Protein AF-A0A4V6S1T0-F1 (afdb_monomer_lite)

InterPro domains:
  IPR007282 NOT2/NOT3/NOT5, C-terminal [PF04153] (1-66)
  IPR038635 CCR4-NOT complex subunit 2/3/5, C-terminal domain superfamily [G3DSA:2.30.30.1020] (1-84)
  IPR040168 Not2/Not3/Not5 [PTHR23326] (1-68)

Foldseek 3Di:
DVVVVVVVCVVVQWWAFQPVRWIKHADDPDDDWDDDVQWIWHKIWIQDPVVRDIDIDTDTDHPVRIDDPPDPPPPDPDPPPPDDDDDDDDDDDDDDDDDDDDDDDDDDDDDDDDDDDDDDDD

Sequence (122 aa):
MQELAAQELWNRNWRYHKEMRLWITKESGTSPSQKVPSGERGSYSYWDPENWEKSRKEMTVIYSDLEEKSQPVFVQTQTLQLATPAAGVAAQAGQQPQPQPTPAPMVGSRVAAFQGMGLAAM

pLDDT: mean 70.63, std 20.49, range [38.5, 94.62]

Organism: NCBI:txid2447956

Structure (mmCIF, N/CA/C/O backbone):
data_AF-A0A4V6S1T0-F1
#
_entry.id   AF-A0A4V6S1T0-F1
#
loop_
_atom_site.group_PDB
_atom_site.id
_atom_site.type_symbol
_atom_site.label_atom_id
_atom_site.label_alt_id
_atom_site.label_comp_id
_atom_site.label_asym_id
_atom_site.label_entity_id
_atom_site.label_seq_id
_atom_site.pdbx_PDB_ins_code
_atom_site.Cartn_x
_atom_site.Cartn_y
_atom_site.Cartn_z
_atom_site.occupancy
_atom_site.B_iso_or_equiv
_atom_site.auth_seq_id
_atom_site.auth_comp_id
_atom_site.auth_asym_id
_atom_site.auth_atom_id
_atom_site.pdbx_PDB_model_num
ATOM 1 N N . MET A 1 1 ? -2.546 5.644 17.206 1.00 67.19 1 MET A N 1
ATOM 2 C CA . MET A 1 1 ? -1.228 5.030 16.862 1.00 67.19 1 MET A CA 1
ATOM 3 C C . MET A 1 1 ? -1.293 4.298 15.522 1.00 67.19 1 MET A C 1
ATOM 5 O O . MET A 1 1 ? -0.353 4.414 14.748 1.00 67.19 1 MET A O 1
ATOM 9 N N . GLN A 1 2 ? -2.396 3.611 15.203 1.00 78.44 2 GLN A N 1
ATOM 10 C CA . GLN A 1 2 ? -2.589 2.951 13.905 1.00 78.44 2 GLN A CA 1
ATOM 11 C C . GLN A 1 2 ? -2.624 3.927 12.713 1.00 78.44 2 GLN A C 1
ATOM 13 O O . GLN A 1 2 ? -2.100 3.585 11.655 1.00 78.44 2 GLN A O 1
ATOM 18 N N . GLU A 1 3 ? -3.149 5.151 12.871 1.00 80.12 3 GLU A N 1
ATOM 19 C CA . GLU A 1 3 ? -3.203 6.116 11.757 1.00 80.12 3 GLU A CA 1
ATOM 20 C C . GLU A 1 3 ? -1.810 6.553 11.288 1.00 80.12 3 GLU A C 1
ATOM 22 O O . GLU A 1 3 ? -1.590 6.740 10.094 1.00 80.12 3 GLU A O 1
ATOM 27 N N . LEU A 1 4 ? -0.848 6.660 12.213 1.00 83.25 4 LEU A N 1
ATOM 28 C CA . LEU A 1 4 ? 0.540 6.994 11.886 1.00 83.25 4 LEU A CA 1
ATOM 29 C C . LEU A 1 4 ? 1.194 5.878 11.062 1.00 83.25 4 LEU A C 1
ATOM 31 O O . LEU A 1 4 ? 1.845 6.154 10.059 1.00 83.25 4 LEU A O 1
ATOM 35 N N . ALA A 1 5 ? 0.970 4.616 11.438 1.00 84.38 5 ALA A N 1
ATOM 36 C CA . ALA A 1 5 ? 1.477 3.472 10.684 1.00 84.38 5 ALA A CA 1
ATOM 37 C C . ALA A 1 5 ? 0.846 3.383 9.282 1.00 84.38 5 ALA A C 1
ATOM 39 O O . ALA A 1 5 ? 1.555 3.185 8.295 1.00 84.38 5 ALA A O 1
ATOM 40 N N . ALA A 1 6 ? -0.471 3.590 9.176 1.00 84.50 6 ALA A N 1
ATOM 41 C CA . ALA A 1 6 ? -1.176 3.627 7.895 1.00 84.50 6 ALA A CA 1
ATOM 42 C C . ALA A 1 6 ? -0.670 4.768 6.993 1.00 84.50 6 ALA A C 1
ATOM 44 O O . ALA A 1 6 ? -0.474 4.583 5.791 1.00 84.50 6 ALA A O 1
ATOM 45 N N . GLN A 1 7 ? -0.390 5.935 7.577 1.00 86.50 7 GLN A N 1
ATOM 46 C CA . GLN A 1 7 ? 0.180 7.077 6.870 1.00 86.50 7 GLN A CA 1
ATOM 47 C C . GLN A 1 7 ? 1.591 6.782 6.341 1.00 86.50 7 GLN A C 1
ATOM 49 O O . GLN A 1 7 ? 1.896 7.133 5.198 1.00 86.50 7 GLN A O 1
ATOM 54 N N . GLU A 1 8 ? 2.436 6.114 7.123 1.00 88.19 8 GLU A N 1
ATOM 55 C CA . GLU A 1 8 ? 3.771 5.702 6.681 1.00 88.19 8 GLU A CA 1
ATOM 56 C C . GLU A 1 8 ? 3.717 4.673 5.545 1.00 88.19 8 GLU A C 1
ATOM 58 O O . GLU A 1 8 ? 4.454 4.789 4.563 1.00 88.19 8 GLU A O 1
ATOM 63 N N . LEU A 1 9 ? 2.804 3.701 5.622 1.00 88.38 9 LEU A N 1
ATOM 64 C CA . LEU A 1 9 ? 2.563 2.742 4.540 1.00 88.38 9 LEU A CA 1
ATOM 65 C C . LEU A 1 9 ? 2.116 3.455 3.260 1.00 88.38 9 LEU A C 1
ATOM 67 O O . LEU A 1 9 ? 2.669 3.211 2.183 1.00 88.38 9 LEU A O 1
ATOM 71 N N . TRP A 1 10 ? 1.192 4.409 3.381 1.00 85.00 10 TRP A N 1
ATOM 72 C CA . TRP A 1 10 ? 0.742 5.223 2.256 1.00 85.00 10 TRP A CA 1
ATOM 73 C C . TRP A 1 10 ? 1.893 5.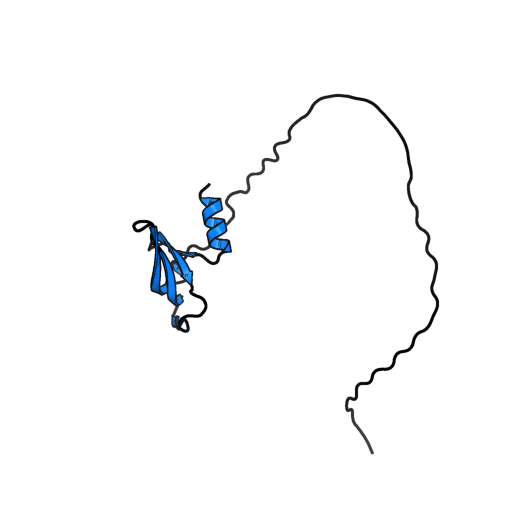979 1.579 1.00 85.00 10 TRP A C 1
ATOM 75 O O . TRP A 1 10 ? 2.010 5.950 0.348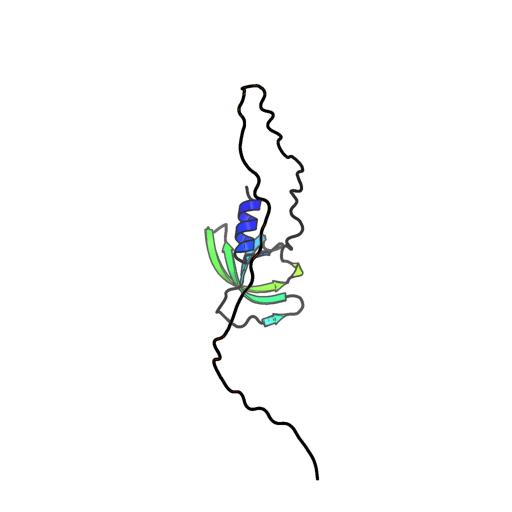 1.00 85.00 10 TRP A O 1
ATOM 85 N N . ASN A 1 11 ? 2.761 6.614 2.376 1.00 89.38 11 ASN A N 1
ATOM 86 C CA . ASN A 1 11 ? 3.938 7.353 1.903 1.00 89.38 11 ASN A CA 1
ATOM 87 C C . ASN A 1 11 ? 4.929 6.446 1.151 1.00 89.38 11 ASN A C 1
ATOM 89 O O . ASN A 1 11 ? 5.652 6.907 0.273 1.00 89.38 11 ASN A O 1
ATOM 93 N N . ARG A 1 12 ? 4.924 5.142 1.449 1.00 89.00 12 ARG A N 1
ATOM 94 C CA . ARG A 1 12 ? 5.753 4.111 0.803 1.00 89.00 12 ARG A CA 1
ATOM 95 C C . ARG A 1 12 ? 5.046 3.393 -0.350 1.00 89.00 12 ARG A C 1
ATOM 97 O O . ARG A 1 12 ? 5.465 2.304 -0.730 1.00 89.00 12 ARG A O 1
ATOM 104 N N . ASN A 1 13 ? 3.990 3.983 -0.912 1.00 89.44 13 ASN A N 1
ATOM 105 C CA . ASN A 1 13 ? 3.202 3.420 -2.017 1.00 89.44 13 ASN A CA 1
ATOM 106 C C . ASN A 1 13 ? 2.466 2.114 -1.684 1.00 89.44 13 ASN A C 1
ATOM 108 O O . ASN A 1 13 ? 2.150 1.333 -2.585 1.00 89.44 13 ASN A O 1
ATOM 112 N N . TRP A 1 14 ? 2.159 1.873 -0.411 1.00 92.56 14 TRP A N 1
ATOM 113 C CA . TRP A 1 14 ? 1.193 0.844 -0.050 1.00 92.56 14 TRP A CA 1
ATOM 114 C C . TRP A 1 14 ? -0.225 1.401 -0.146 1.00 92.56 14 TRP A C 1
ATOM 116 O O . TRP A 1 14 ? -0.483 2.584 0.102 1.00 92.56 14 TRP A O 1
ATOM 126 N N . ARG A 1 15 ? -1.153 0.542 -0.545 1.00 92.44 15 ARG A N 1
ATOM 127 C CA . ARG A 1 15 ? -2.585 0.816 -0.644 1.00 92.44 15 ARG A CA 1
ATOM 128 C C . ARG A 1 15 ? -3.328 -0.270 0.107 1.00 92.44 15 ARG A C 1
ATOM 130 O O . ARG A 1 15 ? -2.934 -1.432 0.048 1.00 92.44 15 ARG A O 1
ATOM 137 N N . TYR A 1 16 ? -4.376 0.111 0.818 1.00 91.88 16 TYR A N 1
ATOM 138 C CA . TYR A 1 16 ? -5.211 -0.848 1.519 1.00 91.88 16 TYR A CA 1
ATOM 139 C C . TYR A 1 16 ? -6.322 -1.340 0.591 1.00 91.88 16 TYR A C 1
ATOM 141 O O . TYR A 1 16 ? -6.990 -0.533 -0.057 1.00 91.88 16 TYR A O 1
ATOM 149 N N . HIS A 1 17 ? -6.492 -2.656 0.499 1.00 93.19 17 HIS A N 1
ATOM 150 C CA . HIS A 1 17 ? -7.558 -3.287 -0.272 1.00 93.19 17 HIS A CA 1
ATOM 151 C C . HIS A 1 17 ? -8.740 -3.579 0.657 1.00 93.19 17 HIS A C 1
ATOM 153 O O . HIS A 1 17 ? -8.612 -4.384 1.576 1.00 93.19 17 HIS A O 1
ATOM 159 N N . LYS A 1 18 ? -9.902 -2.962 0.413 1.00 91.44 18 LYS A N 1
ATOM 160 C CA . LYS A 1 18 ? -11.052 -2.989 1.337 1.00 91.44 18 LYS A CA 1
ATOM 161 C C . LYS A 1 18 ? -11.652 -4.384 1.512 1.00 91.44 18 LYS A C 1
ATOM 163 O O . LYS A 1 18 ? -11.972 -4.775 2.629 1.00 91.44 18 LYS A O 1
ATOM 168 N N . GLU A 1 19 ? -11.777 -5.133 0.417 1.00 90.50 19 GLU A N 1
ATOM 169 C CA . GLU A 1 19 ? -12.349 -6.487 0.442 1.00 90.50 19 GLU A CA 1
ATOM 170 C C . GLU A 1 19 ? -11.389 -7.519 1.051 1.00 90.50 19 GLU A C 1
ATOM 172 O O . GLU A 1 19 ? -11.740 -8.197 2.013 1.00 90.50 19 GLU A O 1
ATOM 177 N N . MET A 1 20 ? -10.148 -7.583 0.554 1.00 88.94 20 MET A N 1
ATOM 178 C CA . MET A 1 20 ? -9.127 -8.499 1.078 1.00 88.94 20 MET A CA 1
ATOM 179 C C . MET A 1 20 ? -8.656 -8.126 2.487 1.00 88.94 20 MET A C 1
ATOM 181 O O . MET A 1 20 ? -8.128 -8.977 3.192 1.00 88.94 20 MET A O 1
ATOM 185 N N . ARG A 1 21 ? -8.838 -6.863 2.893 1.00 90.75 21 ARG A N 1
ATOM 186 C CA . ARG A 1 21 ? -8.384 -6.284 4.166 1.00 90.75 21 ARG A CA 1
ATOM 187 C C . ARG A 1 21 ? -6.871 -6.324 4.379 1.00 90.75 21 ARG A C 1
ATOM 189 O O . ARG A 1 21 ? -6.399 -6.371 5.515 1.00 90.75 21 ARG A O 1
ATOM 196 N N . LEU A 1 22 ? -6.108 -6.253 3.292 1.00 92.88 22 LEU A N 1
ATOM 197 C CA . LEU A 1 22 ? -4.648 -6.335 3.302 1.00 92.88 22 LEU A CA 1
ATOM 198 C C . LEU A 1 22 ? -4.023 -5.107 2.645 1.00 92.88 22 LEU A C 1
ATOM 200 O O . LEU A 1 22 ? -4.607 -4.467 1.768 1.00 92.88 22 LEU A O 1
ATOM 204 N N . TRP A 1 23 ? -2.796 -4.804 3.058 1.00 93.12 23 TRP A N 1
ATOM 205 C CA . TRP A 1 23 ? -1.965 -3.810 2.393 1.00 93.12 23 TRP A CA 1
ATOM 206 C C . TRP A 1 23 ? -1.274 -4.442 1.190 1.00 93.12 23 TRP A C 1
ATOM 208 O O . TRP A 1 23 ? -0.634 -5.486 1.316 1.00 93.12 23 TRP A O 1
ATOM 218 N N . ILE A 1 24 ? -1.374 -3.779 0.040 1.00 94.00 24 ILE A N 1
ATOM 219 C CA . ILE A 1 24 ? -0.744 -4.187 -1.214 1.00 94.00 24 ILE A CA 1
ATOM 220 C C . ILE A 1 24 ? 0.122 -3.061 -1.777 1.00 94.00 24 ILE A C 1
ATOM 222 O O . ILE A 1 24 ? -0.158 -1.876 -1.594 1.00 94.00 24 ILE A O 1
ATOM 226 N N . THR A 1 25 ? 1.177 -3.419 -2.493 1.00 94.06 25 THR A N 1
ATOM 227 C CA . THR A 1 25 ? 2.002 -2.475 -3.244 1.00 94.06 25 THR A CA 1
ATOM 228 C C . THR A 1 25 ? 2.400 -3.083 -4.579 1.00 94.06 25 THR A C 1
ATOM 230 O O . THR A 1 25 ? 2.643 -4.289 -4.689 1.00 94.06 25 THR A O 1
ATOM 233 N N . LYS A 1 26 ? 2.415 -2.252 -5.618 1.00 91.12 26 LYS A N 1
ATOM 234 C CA . LYS A 1 26 ? 2.785 -2.678 -6.965 1.00 91.12 26 LYS A CA 1
ATOM 235 C C . LYS A 1 26 ? 4.288 -2.930 -7.010 1.00 91.12 26 LYS A C 1
ATOM 237 O O . LYS A 1 26 ? 5.059 -2.071 -6.586 1.00 91.12 26 LYS A O 1
ATOM 242 N N . GLU A 1 27 ? 4.714 -4.079 -7.530 1.00 87.56 27 GLU A N 1
ATOM 243 C CA . GLU A 1 27 ? 6.143 -4.284 -7.761 1.00 87.56 27 GLU A CA 1
ATOM 244 C C . GLU A 1 27 ? 6.634 -3.418 -8.924 1.00 87.56 27 GLU A C 1
ATOM 246 O O . GLU A 1 27 ? 6.126 -3.479 -10.044 1.00 87.56 27 GLU A O 1
ATOM 251 N N . SER A 1 28 ? 7.664 -2.622 -8.652 1.00 74.50 28 SER A N 1
ATOM 252 C CA . SER A 1 28 ? 8.410 -1.902 -9.677 1.00 74.50 28 SER A CA 1
ATOM 253 C C . SER A 1 28 ? 9.470 -2.832 -10.262 1.00 74.50 28 SER A C 1
ATOM 255 O O . SER A 1 28 ? 10.348 -3.293 -9.540 1.00 74.50 28 SER A O 1
ATOM 257 N N . GLY A 1 29 ? 9.410 -3.089 -11.570 1.00 69.19 29 GLY A N 1
ATOM 258 C CA . GLY A 1 29 ? 10.441 -3.849 -12.293 1.00 69.19 29 GLY A CA 1
ATOM 259 C C . GLY A 1 29 ? 10.065 -5.282 -12.664 1.00 69.19 29 GLY A C 1
ATOM 260 O O . GLY A 1 29 ? 10.861 -5.963 -13.304 1.00 69.19 29 GLY A O 1
ATOM 261 N N . THR A 1 30 ? 8.858 -5.740 -12.330 1.00 66.00 30 THR A N 1
ATOM 262 C CA . THR A 1 30 ? 8.378 -7.065 -12.730 1.00 66.00 30 THR A CA 1
ATOM 263 C C . THR A 1 30 ? 7.086 -6.948 -13.521 1.00 66.00 30 THR A C 1
ATOM 265 O O . THR A 1 30 ? 6.210 -6.190 -13.131 1.00 66.00 30 THR A O 1
ATOM 268 N N . SER A 1 31 ? 7.035 -7.669 -14.650 1.00 62.94 31 SER A N 1
ATOM 269 C CA . SER A 1 31 ? 5.945 -7.829 -15.630 1.00 62.94 31 SER A CA 1
ATOM 270 C C . SER A 1 31 ? 5.104 -6.576 -15.949 1.00 62.94 31 SER A C 1
ATOM 272 O O . SER A 1 31 ? 4.466 -6.013 -15.064 1.00 62.94 31 SER A O 1
ATOM 274 N N . PRO A 1 32 ? 4.993 -6.151 -17.223 1.00 75.00 32 PRO A N 1
ATOM 275 C CA . PRO A 1 32 ? 4.190 -4.981 -17.569 1.00 75.00 32 PRO A CA 1
ATOM 276 C C . PRO A 1 32 ? 2.753 -5.150 -17.062 1.00 75.00 32 PRO A C 1
ATOM 278 O O . PRO A 1 32 ? 2.053 -6.087 -17.441 1.00 75.00 32 PRO A O 1
ATOM 281 N N . SER A 1 33 ? 2.323 -4.250 -16.174 1.00 80.69 33 SER A N 1
ATOM 282 C CA . SER A 1 33 ? 0.957 -4.261 -15.655 1.00 80.69 33 SER A CA 1
ATOM 283 C C . SER A 1 33 ? -0.018 -4.023 -16.802 1.00 80.69 33 SER A C 1
ATOM 285 O O . SER A 1 33 ? 0.089 -3.011 -17.503 1.00 80.69 33 SER A O 1
ATOM 287 N N . GLN A 1 34 ? -0.980 -4.919 -16.974 1.00 84.81 34 GLN A N 1
ATOM 288 C CA . GLN A 1 34 ? -2.027 -4.784 -17.971 1.00 84.81 34 GLN A CA 1
ATOM 289 C C . GLN A 1 34 ? -3.138 -3.898 -17.412 1.00 84.81 34 GLN A C 1
ATOM 291 O O . GLN A 1 34 ? -3.720 -4.196 -16.372 1.00 84.81 34 GLN A O 1
ATOM 296 N N . LYS A 1 35 ? -3.459 -2.804 -18.102 1.00 87.88 35 LYS A N 1
ATOM 297 C CA . LYS A 1 35 ? -4.634 -2.001 -17.750 1.00 87.88 35 LYS A CA 1
ATOM 298 C C . LYS A 1 35 ? -5.891 -2.811 -18.053 1.00 87.88 35 LYS A C 1
ATOM 300 O O . LYS A 1 35 ? -6.045 -3.308 -19.167 1.00 87.88 35 LYS A O 1
ATOM 305 N N . VAL A 1 36 ? -6.767 -2.935 -17.066 1.00 88.38 36 VAL A N 1
ATOM 306 C CA . VAL A 1 36 ? -8.085 -3.560 -17.216 1.00 88.38 36 VAL A CA 1
ATOM 307 C C . VAL A 1 36 ? -9.161 -2.491 -17.024 1.00 88.38 36 VAL A C 1
ATOM 309 O O . VAL A 1 36 ? -8.871 -1.427 -16.470 1.00 88.38 36 VAL A O 1
ATOM 312 N N . PRO A 1 37 ? -10.404 -2.716 -17.477 1.00 86.06 37 PRO A N 1
ATOM 313 C CA . PRO A 1 37 ? -11.495 -1.802 -17.164 1.00 86.06 37 PRO A CA 1
ATOM 314 C C . PRO A 1 37 ? -11.590 -1.598 -15.644 1.00 86.06 37 PRO A C 1
ATOM 316 O O . PRO A 1 37 ? -11.628 -2.569 -14.893 1.00 86.06 37 PRO A O 1
ATOM 319 N N . SER A 1 38 ? -11.575 -0.338 -15.200 1.00 87.19 38 SER A N 1
ATOM 320 C CA . SER A 1 38 ? -11.658 0.062 -13.782 1.00 87.19 38 SER A CA 1
ATOM 321 C C . SER A 1 38 ? -10.470 -0.317 -12.883 1.00 87.19 38 SER A C 1
ATOM 323 O O . SER A 1 38 ? -10.559 -0.163 -11.664 1.00 87.19 38 SER A O 1
ATOM 325 N N . GLY A 1 39 ? -9.343 -0.762 -13.441 1.00 90.44 39 GLY A N 1
ATOM 326 C CA . GLY A 1 39 ? -8.219 -1.209 -12.625 1.00 90.44 39 GLY A CA 1
ATOM 327 C C . GLY A 1 39 ? -6.949 -1.525 -13.400 1.00 90.44 39 GLY A C 1
ATOM 328 O O . GLY A 1 39 ? -6.724 -1.092 -14.533 1.00 90.44 39 GLY A O 1
ATOM 329 N N . GLU A 1 40 ? -6.112 -2.345 -12.784 1.00 92.12 40 GLU A N 1
ATOM 330 C CA . GLU A 1 40 ? -4.929 -2.901 -13.421 1.00 92.12 40 GLU A CA 1
ATOM 331 C C . GLU A 1 40 ? -4.644 -4.318 -12.911 1.00 92.12 40 GLU A C 1
ATOM 333 O O . GLU A 1 40 ? -4.904 -4.663 -11.761 1.00 92.12 40 GLU A O 1
ATOM 338 N N . ARG A 1 41 ? -4.098 -5.157 -13.786 1.00 91.31 41 ARG A N 1
ATOM 339 C CA . ARG A 1 41 ? -3.604 -6.491 -13.461 1.00 91.31 41 ARG A CA 1
ATOM 340 C C . ARG A 1 41 ? -2.087 -6.472 -13.482 1.00 91.31 41 ARG A C 1
ATOM 342 O O . ARG A 1 41 ? -1.482 -6.003 -14.445 1.00 91.31 41 ARG A O 1
ATOM 349 N N . GLY A 1 42 ? -1.461 -6.995 -12.438 1.00 91.25 42 GLY A N 1
ATOM 350 C CA . GLY A 1 42 ? -0.007 -7.006 -12.341 1.00 91.25 42 GLY A CA 1
ATOM 351 C C . GLY A 1 42 ? 0.514 -7.847 -11.187 1.00 91.25 42 GLY A C 1
ATOM 352 O O . GLY A 1 42 ? -0.235 -8.534 -10.494 1.00 91.25 42 GLY A O 1
ATOM 353 N N . SER A 1 43 ? 1.829 -7.787 -10.994 1.00 93.12 43 SER A N 1
ATOM 354 C CA . SER A 1 43 ? 2.495 -8.368 -9.831 1.00 93.12 43 SER A CA 1
ATOM 355 C C . SER A 1 43 ? 2.415 -7.413 -8.644 1.00 93.12 43 SER A C 1
ATOM 357 O O . SER A 1 43 ? 2.943 -6.300 -8.691 1.00 93.12 43 SER A O 1
ATOM 359 N N . TYR A 1 44 ? 1.784 -7.870 -7.567 1.00 92.94 44 TYR A N 1
ATOM 360 C CA . TYR A 1 44 ? 1.672 -7.125 -6.322 1.00 92.94 44 TYR A CA 1
ATOM 361 C C . TYR A 1 44 ? 2.350 -7.881 -5.192 1.00 92.94 44 TYR A C 1
ATOM 363 O O . TYR A 1 44 ? 2.265 -9.106 -5.089 1.00 92.94 44 TYR A O 1
ATOM 371 N N . SER A 1 45 ? 3.017 -7.124 -4.330 1.00 94.62 45 SER A N 1
ATOM 372 C CA . SER A 1 45 ? 3.403 -7.598 -3.010 1.00 94.62 45 SER A CA 1
ATOM 373 C C . SER A 1 45 ? 2.296 -7.268 -2.023 1.00 94.62 45 SER A C 1
ATOM 375 O O . SER A 1 45 ? 1.813 -6.136 -2.017 1.00 94.62 45 SER A O 1
ATOM 377 N N . TYR A 1 46 ? 1.934 -8.217 -1.171 1.00 94.38 46 TYR A N 1
ATOM 378 C CA . TYR A 1 46 ? 1.019 -7.991 -0.061 1.00 94.38 46 TYR A CA 1
ATOM 379 C C . TYR A 1 46 ? 1.673 -8.403 1.256 1.00 94.38 46 TYR A C 1
ATOM 381 O O . TYR A 1 46 ? 2.641 -9.166 1.274 1.00 94.38 46 TYR A O 1
ATOM 389 N N . TRP A 1 47 ? 1.180 -7.831 2.348 1.00 93.94 47 TRP A N 1
ATOM 390 C CA . TRP A 1 47 ? 1.585 -8.225 3.692 1.00 93.94 47 TRP A CA 1
ATOM 391 C C . TRP A 1 47 ? 0.590 -9.235 4.243 1.00 93.94 47 TRP A C 1
ATOM 393 O O . TRP A 1 47 ? -0.597 -8.919 4.311 1.00 93.94 47 TRP A O 1
ATOM 403 N N . ASP A 1 48 ? 1.069 -10.413 4.628 1.00 92.81 48 ASP A N 1
ATOM 404 C CA . ASP A 1 48 ? 0.266 -11.450 5.264 1.00 92.81 48 ASP A CA 1
ATOM 405 C C . ASP A 1 48 ? 0.413 -11.359 6.796 1.00 92.81 48 ASP A C 1
ATOM 407 O O . ASP A 1 48 ? 1.495 -11.633 7.323 1.00 92.81 48 ASP A O 1
ATOM 411 N N . PRO A 1 49 ? -0.626 -10.935 7.540 1.00 88.56 49 PRO A N 1
ATOM 412 C CA . PRO A 1 49 ? -0.565 -10.848 8.994 1.00 88.56 49 PRO A CA 1
ATOM 413 C C . PRO A 1 49 ? -0.672 -12.212 9.690 1.00 88.56 49 PRO A C 1
ATOM 415 O O . PRO A 1 49 ? -0.269 -12.301 10.848 1.00 88.56 49 PRO A O 1
ATOM 418 N N . GLU A 1 50 ? -1.204 -13.246 9.029 1.00 91.00 50 GLU A N 1
ATOM 419 C CA . GLU A 1 50 ? -1.338 -14.592 9.601 1.00 91.00 50 GLU A CA 1
ATOM 420 C C . GLU A 1 50 ? 0.017 -15.300 9.613 1.00 91.00 50 GLU A C 1
ATOM 422 O O . GLU A 1 50 ? 0.409 -15.905 10.611 1.00 91.00 50 GLU A O 1
ATOM 427 N N . ASN A 1 51 ? 0.765 -15.156 8.518 1.00 92.75 51 ASN A N 1
ATOM 428 C CA . ASN A 1 51 ? 2.093 -15.742 8.355 1.00 92.75 51 ASN A CA 1
ATOM 429 C C . ASN A 1 51 ? 3.245 -14.774 8.691 1.00 92.75 51 ASN A C 1
ATOM 431 O O . ASN A 1 51 ? 4.401 -15.191 8.748 1.00 92.75 51 ASN A O 1
ATOM 435 N N . TRP A 1 52 ? 2.935 -13.500 8.957 1.00 91.00 52 TRP A N 1
ATOM 436 C CA . TRP A 1 52 ? 3.889 -12.417 9.238 1.00 91.00 52 TRP A CA 1
ATOM 437 C C . TRP A 1 52 ? 4.987 -12.275 8.173 1.00 91.00 52 TRP A C 1
ATOM 439 O O . TRP A 1 52 ? 6.164 -12.050 8.469 1.00 91.00 52 TRP A O 1
ATOM 449 N N . GLU A 1 53 ? 4.593 -12.414 6.910 1.00 94.38 53 GLU A N 1
ATOM 450 C CA . GLU A 1 53 ? 5.501 -12.412 5.770 1.00 94.38 53 GLU A CA 1
ATOM 451 C C . GLU A 1 53 ? 5.047 -11.455 4.664 1.00 94.38 53 GLU A C 1
ATOM 453 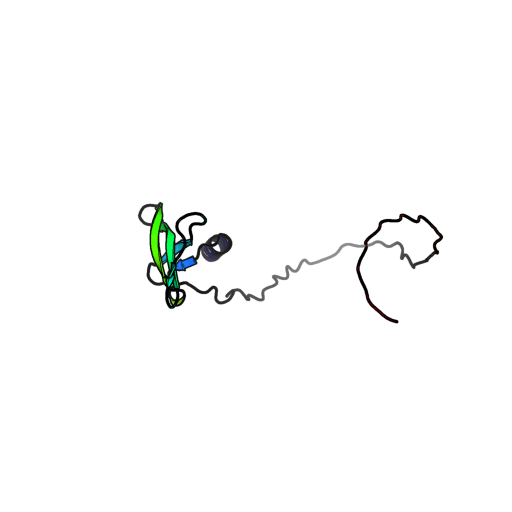O O . GLU A 1 53 ? 3.884 -11.061 4.553 1.00 94.38 53 GLU A O 1
ATOM 458 N N . LYS A 1 54 ? 6.002 -11.077 3.811 1.00 93.19 54 LYS A N 1
ATOM 459 C CA . LYS A 1 54 ? 5.721 -10.354 2.574 1.00 93.19 54 LYS A CA 1
ATOM 460 C C . LYS A 1 54 ? 5.703 -11.356 1.429 1.00 93.19 54 LYS A C 1
ATOM 462 O O . LYS A 1 54 ? 6.762 -11.820 1.009 1.00 93.19 54 LYS A O 1
ATOM 467 N N . SER A 1 55 ? 4.528 -11.604 0.872 1.00 94.06 55 SER A N 1
ATOM 468 C CA . SER A 1 55 ? 4.363 -12.512 -0.262 1.00 94.06 55 SER A CA 1
ATOM 469 C C . SER A 1 55 ? 4.054 -11.735 -1.543 1.00 94.06 55 SER A C 1
ATOM 471 O O . SER A 1 55 ? 3.566 -10.600 -1.523 1.00 94.06 55 SER A O 1
ATOM 473 N N . ARG A 1 56 ? 4.357 -12.344 -2.692 1.00 92.69 56 ARG A N 1
ATOM 474 C CA . ARG A 1 56 ? 4.086 -11.781 -4.019 1.00 92.69 56 ARG A CA 1
ATOM 475 C C . ARG A 1 56 ? 3.070 -12.640 -4.752 1.00 92.69 56 ARG A C 1
ATOM 477 O O . ARG A 1 56 ? 3.198 -13.860 -4.788 1.00 92.69 56 ARG A O 1
ATOM 484 N N . LYS A 1 57 ? 2.098 -11.997 -5.395 1.00 91.38 57 LYS A N 1
ATOM 485 C CA . LYS A 1 57 ? 1.081 -12.676 -6.197 1.00 91.38 57 LYS A CA 1
ATOM 486 C C . LYS A 1 57 ? 0.655 -11.822 -7.382 1.00 91.38 57 LYS A C 1
ATOM 488 O O . LYS A 1 57 ? 0.650 -10.593 -7.316 1.00 91.38 57 LYS A O 1
ATOM 493 N N . GLU A 1 58 ? 0.301 -12.483 -8.477 1.00 91.81 58 GLU A N 1
ATOM 494 C CA . GLU A 1 58 ? -0.376 -11.816 -9.581 1.00 91.81 58 GLU A CA 1
ATOM 495 C C . GLU A 1 58 ? -1.847 -11.611 -9.215 1.00 91.81 58 GLU A C 1
ATOM 497 O O . GLU A 1 58 ? -2.556 -12.565 -8.887 1.00 91.81 58 GLU A O 1
ATOM 502 N N . MET A 1 59 ? -2.300 -10.362 -9.239 1.00 90.88 59 MET A N 1
ATOM 503 C CA . MET A 1 59 ? -3.676 -10.012 -8.908 1.00 90.88 59 MET A CA 1
ATOM 504 C C . MET A 1 59 ? -4.184 -8.892 -9.808 1.00 90.88 59 MET A C 1
ATOM 506 O O . MET A 1 59 ? -3.413 -8.114 -10.377 1.00 90.88 59 MET A O 1
ATOM 510 N N . THR A 1 60 ? -5.505 -8.846 -9.940 1.00 92.19 60 THR A N 1
ATOM 511 C CA . THR A 1 60 ? -6.207 -7.741 -10.585 1.00 92.19 60 THR A CA 1
ATOM 512 C C . THR A 1 60 ? -6.712 -6.822 -9.491 1.00 92.19 60 THR A C 1
ATOM 514 O O . THR A 1 60 ? -7.500 -7.246 -8.655 1.00 92.19 60 THR A O 1
ATOM 517 N N . VAL A 1 61 ? -6.226 -5.588 -9.485 1.00 91.31 61 VAL A N 1
ATOM 518 C CA . VAL A 1 61 ? -6.602 -4.562 -8.521 1.00 91.31 61 VAL A CA 1
ATOM 519 C C . VAL A 1 61 ? -7.575 -3.616 -9.199 1.00 91.31 61 VAL A C 1
ATOM 521 O O . VAL A 1 61 ? -7.222 -2.930 -10.160 1.00 91.31 61 VAL A O 1
ATOM 524 N N . ILE A 1 62 ? -8.801 -3.579 -8.692 1.00 93.44 62 ILE A N 1
ATOM 525 C CA . ILE A 1 62 ? -9.816 -2.619 -9.113 1.00 93.44 62 ILE A CA 1
ATOM 526 C C . ILE A 1 62 ? -9.661 -1.364 -8.258 1.00 93.44 62 ILE A C 1
ATOM 528 O O . ILE A 1 62 ? -9.592 -1.433 -7.032 1.00 93.44 62 ILE A O 1
ATOM 532 N N . TYR A 1 63 ? -9.604 -0.195 -8.895 1.00 90.50 63 TYR A N 1
ATOM 533 C CA . TYR A 1 63 ? -9.363 1.061 -8.179 1.00 90.50 63 TYR A CA 1
ATOM 534 C C . TYR A 1 63 ? -10.487 1.397 -7.192 1.00 90.50 63 TYR A C 1
ATOM 536 O O . TYR A 1 63 ? -10.224 1.979 -6.145 1.00 90.50 63 TYR A O 1
ATOM 544 N N . SER A 1 64 ? -11.718 0.965 -7.480 1.00 91.19 64 SER A N 1
ATOM 545 C CA . SER A 1 64 ? -12.872 1.112 -6.588 1.00 91.19 64 SER A CA 1
ATOM 546 C C . SER A 1 64 ? -12.762 0.303 -5.292 1.00 91.19 64 SER A C 1
ATOM 548 O O . SER A 1 64 ? -13.391 0.690 -4.308 1.00 91.19 64 SER A O 1
ATOM 550 N N . ASP A 1 65 ? -11.956 -0.762 -5.254 1.00 91.12 65 ASP A N 1
ATOM 551 C CA . ASP A 1 65 ? -11.773 -1.620 -4.072 1.00 91.12 65 ASP A CA 1
ATOM 552 C C . ASP A 1 65 ? -10.596 -1.190 -3.197 1.00 91.12 65 ASP A C 1
ATOM 554 O O . ASP A 1 65 ? -10.431 -1.675 -2.074 1.00 91.12 65 ASP A O 1
ATOM 558 N N . LEU A 1 66 ? -9.812 -0.221 -3.666 1.00 89.75 66 LEU A N 1
ATOM 559 C CA . LEU A 1 66 ? -8.793 0.425 -2.860 1.00 89.75 66 LEU A CA 1
ATOM 560 C C . LEU A 1 66 ? -9.419 1.454 -1.918 1.00 89.75 66 LEU A C 1
ATOM 562 O O . LEU A 1 66 ? -10.450 2.075 -2.202 1.00 89.75 66 LEU A O 1
ATOM 566 N N . GLU A 1 67 ? -8.793 1.621 -0.761 1.00 86.06 67 GLU A N 1
ATOM 567 C CA . GLU A 1 67 ? -9.114 2.719 0.136 1.00 86.06 67 GLU A CA 1
ATOM 568 C C . GLU A 1 67 ? -8.585 4.027 -0.468 1.00 86.06 67 GLU A C 1
ATOM 570 O O . GLU A 1 67 ? -7.388 4.175 -0.743 1.00 86.06 67 GLU A O 1
ATOM 575 N N . GLU A 1 68 ? -9.494 4.967 -0.724 1.00 77.88 68 GLU A N 1
ATOM 576 C CA . GLU A 1 68 ? -9.135 6.325 -1.107 1.00 77.88 68 GLU A CA 1
ATOM 577 C C . GLU A 1 68 ? -8.781 7.084 0.170 1.00 77.88 68 GLU A C 1
ATOM 579 O O . GLU A 1 68 ? -9.493 6.988 1.169 1.00 77.88 68 GLU A O 1
ATOM 584 N N . LYS A 1 69 ? -7.672 7.828 0.166 1.00 62.94 69 LYS A N 1
ATOM 585 C CA . LYS A 1 69 ? -7.274 8.638 1.319 1.00 62.94 69 LYS A CA 1
ATOM 586 C 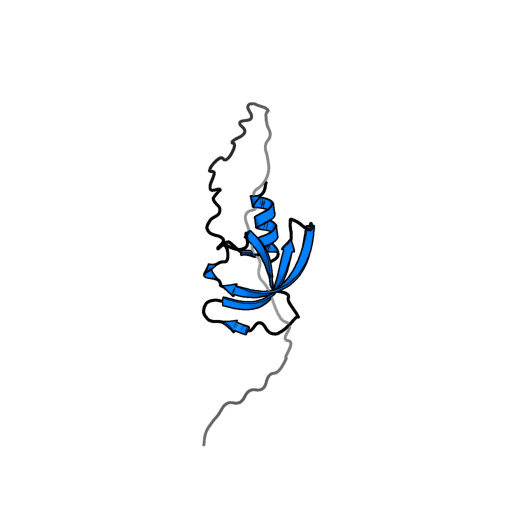C . LYS A 1 69 ? -8.191 9.861 1.423 1.00 62.94 69 LYS A C 1
ATOM 588 O O . LYS A 1 69 ? -7.802 10.976 1.084 1.00 62.94 69 LYS A O 1
ATOM 593 N N . SER A 1 70 ? -9.420 9.643 1.869 1.00 52.09 70 SER A N 1
ATOM 594 C CA . SER A 1 70 ? -10.392 10.682 2.176 1.00 52.09 70 SER A CA 1
ATOM 595 C C . SER A 1 70 ? -10.105 11.256 3.565 1.00 52.09 70 SER A C 1
ATOM 597 O O . SER A 1 70 ? -10.266 10.570 4.568 1.00 52.09 70 SER A O 1
ATOM 599 N N . GLN A 1 71 ? -9.705 12.531 3.573 1.00 47.97 71 GLN A N 1
ATOM 600 C CA . GLN A 1 71 ? -9.638 13.470 4.701 1.00 47.97 71 GLN A CA 1
ATOM 601 C C . GLN A 1 71 ? -8.693 13.129 5.881 1.00 47.97 71 GLN A C 1
ATOM 603 O O . GLN A 1 71 ? -8.840 12.098 6.534 1.00 47.97 71 GLN A O 1
ATOM 608 N N . PRO A 1 72 ? -7.797 14.047 6.300 1.00 49.78 72 PRO A N 1
ATOM 609 C CA . PRO A 1 72 ? -7.336 14.034 7.682 1.00 49.78 72 PRO A CA 1
ATOM 610 C C . PRO A 1 72 ? -8.542 14.314 8.593 1.00 49.78 72 PRO A C 1
ATOM 612 O O . PRO A 1 72 ? -9.045 15.433 8.646 1.00 49.78 72 PRO A O 1
ATOM 615 N N . VAL A 1 73 ? -9.004 13.302 9.328 1.00 53.56 73 VAL A N 1
ATOM 616 C CA . VAL A 1 73 ? -10.070 13.433 10.346 1.00 53.56 73 VAL A CA 1
ATOM 617 C C . VAL A 1 73 ? -9.610 14.279 11.551 1.00 53.56 73 VAL A C 1
ATOM 619 O O . VAL A 1 73 ? -10.411 14.642 12.407 1.00 53.56 73 VAL A O 1
ATOM 622 N N . PHE A 1 74 ? -8.336 14.681 11.609 1.00 55.50 74 PHE A N 1
ATOM 623 C CA . PHE A 1 74 ? -7.807 15.536 12.669 1.00 55.50 74 PHE A CA 1
ATOM 624 C C . PHE A 1 74 ? -7.714 17.011 12.253 1.00 55.50 74 PHE A C 1
ATOM 626 O O . PHE A 1 74 ? -6.638 17.585 12.113 1.00 55.50 74 PHE A O 1
ATOM 633 N N . VAL A 1 75 ? -8.870 17.656 12.116 1.00 52.50 75 VAL A N 1
ATOM 634 C CA . VAL A 1 75 ? -9.009 19.078 12.465 1.00 52.50 75 VAL A CA 1
ATOM 635 C C . VAL A 1 75 ? -9.401 19.138 13.942 1.00 52.50 75 VAL A C 1
ATOM 637 O O . VAL A 1 75 ? -10.561 19.346 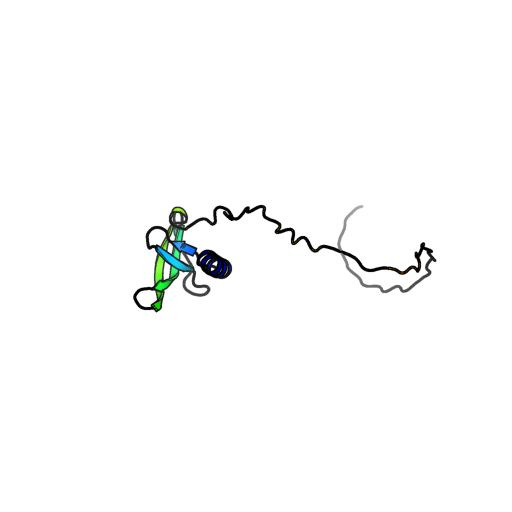14.274 1.00 52.50 75 VAL A O 1
ATOM 640 N N . GLN A 1 76 ? -8.453 18.902 14.857 1.00 53.53 76 GLN A N 1
ATOM 641 C CA . GLN A 1 76 ? -8.645 19.308 16.254 1.00 53.53 76 GLN A CA 1
ATOM 642 C C . GLN A 1 76 ? -7.884 20.601 16.519 1.00 53.53 76 GLN A C 1
ATOM 644 O O . GLN A 1 76 ? -6.676 20.651 16.733 1.00 53.53 76 GLN A O 1
ATOM 649 N N . THR A 1 77 ? -8.675 21.660 16.498 1.00 52.94 77 THR A N 1
ATOM 650 C CA . THR A 1 77 ? -8.454 23.017 16.981 1.00 52.94 77 THR A CA 1
ATOM 651 C C . THR A 1 77 ? -8.175 23.082 18.490 1.00 52.94 77 THR A C 1
ATOM 653 O O . THR A 1 77 ? -8.943 23.685 19.234 1.00 52.94 77 THR A O 1
ATOM 656 N N . GLN A 1 78 ? -7.080 22.507 18.981 1.00 53.09 78 GLN A N 1
ATOM 657 C CA . GLN A 1 78 ? -6.608 22.811 20.337 1.00 53.09 78 GLN A CA 1
ATOM 658 C C . GLN A 1 78 ? -5.130 23.178 20.312 1.00 53.09 78 GLN A C 1
ATOM 660 O O . GLN A 1 78 ? -4.246 22.369 20.578 1.00 53.09 78 GLN A O 1
ATOM 665 N N . THR A 1 79 ? -4.859 24.449 20.020 1.00 56.12 79 THR A N 1
ATOM 666 C CA . THR A 1 79 ? -3.669 25.102 20.560 1.00 56.12 79 THR A CA 1
ATOM 667 C C . THR A 1 79 ? -3.783 25.049 22.083 1.00 56.12 79 THR A C 1
ATOM 669 O O . THR A 1 79 ? -4.494 25.861 22.674 1.00 56.12 79 THR A O 1
ATOM 672 N N . LEU A 1 80 ? -3.125 24.076 22.722 1.00 52.81 80 LEU A N 1
ATOM 673 C CA . LEU A 1 80 ? -2.874 24.109 24.161 1.00 52.81 80 LEU A CA 1
ATOM 674 C C . LEU A 1 80 ? -2.030 25.362 24.447 1.00 52.81 80 LEU A C 1
ATOM 676 O O . LEU A 1 80 ? -0.805 25.353 24.340 1.00 52.81 80 LEU A O 1
ATOM 680 N N . GLN A 1 81 ? -2.701 26.470 24.757 1.00 48.59 81 GLN A N 1
ATOM 681 C CA . GLN A 1 81 ? -2.083 27.641 25.363 1.00 48.59 81 GLN A CA 1
ATOM 682 C C . GLN A 1 81 ? -1.660 27.251 26.777 1.00 48.59 81 GLN A C 1
ATOM 684 O O . GLN A 1 81 ? -2.469 27.213 27.702 1.00 48.59 81 GLN A O 1
ATOM 689 N N . LEU A 1 82 ? -0.377 26.933 26.932 1.00 44.66 82 LEU A N 1
ATOM 690 C CA . LEU A 1 82 ? 0.253 26.794 28.234 1.00 44.66 82 LEU A CA 1
ATOM 691 C C . LEU A 1 82 ? 0.455 28.201 28.810 1.00 44.66 82 LEU A C 1
ATOM 693 O O . LEU A 1 82 ? 1.380 28.916 28.431 1.00 44.66 82 LEU A O 1
ATOM 697 N N . ALA A 1 83 ? -0.457 28.613 29.688 1.00 51.56 83 ALA A N 1
ATOM 698 C CA . ALA A 1 83 ? -0.324 29.829 30.474 1.00 51.56 83 ALA A CA 1
ATOM 699 C C . ALA A 1 83 ? 0.830 29.673 31.479 1.00 51.56 83 ALA A C 1
ATOM 701 O O . ALA A 1 83 ? 0.730 28.893 32.426 1.00 51.56 83 ALA A O 1
ATOM 702 N N . THR A 1 84 ? 1.913 30.429 31.299 1.00 52.97 84 THR A N 1
ATOM 703 C CA . THR A 1 84 ? 2.925 30.664 32.338 1.00 52.97 84 THR A CA 1
ATOM 704 C C . THR A 1 84 ? 2.696 32.031 32.987 1.00 52.97 84 THR A C 1
ATOM 706 O O . THR A 1 84 ? 2.624 33.037 32.277 1.00 52.97 84 THR A O 1
ATOM 709 N N . PRO A 1 85 ? 2.578 32.111 34.327 1.00 49.00 85 PRO A N 1
ATOM 710 C CA . PRO A 1 85 ? 2.490 33.380 35.028 1.00 49.00 85 PRO A CA 1
ATOM 711 C C . PRO A 1 85 ? 3.872 33.915 35.452 1.00 49.00 85 PRO A C 1
ATOM 713 O O . PRO A 1 85 ? 4.757 33.161 35.840 1.00 49.00 85 PRO A O 1
ATOM 716 N N . ALA A 1 86 ? 3.949 35.250 35.457 1.00 43.50 86 ALA A N 1
ATOM 717 C CA . ALA A 1 86 ? 4.716 36.137 36.342 1.00 43.50 86 ALA A CA 1
ATOM 718 C C . ALA A 1 86 ? 6.255 36.312 36.204 1.00 43.50 86 ALA A C 1
ATOM 720 O O . ALA A 1 86 ? 7.052 35.484 36.621 1.00 43.50 86 ALA A O 1
ATOM 721 N N . ALA A 1 87 ? 6.587 37.555 35.813 1.00 42.50 87 ALA A N 1
ATOM 722 C CA . ALA A 1 87 ? 7.466 38.518 36.503 1.00 42.50 87 ALA A CA 1
ATOM 723 C C . ALA A 1 87 ? 9.003 38.368 36.443 1.00 42.50 87 ALA A C 1
ATOM 725 O O . ALA A 1 87 ? 9.581 37.442 36.999 1.00 42.50 87 ALA A O 1
ATOM 726 N N . GLY A 1 88 ? 9.671 39.407 35.907 1.00 42.75 88 GLY A N 1
ATOM 727 C CA . GLY A 1 88 ? 11.101 39.653 36.149 1.00 42.75 88 GLY A CA 1
ATOM 728 C C . GLY A 1 88 ? 11.827 40.564 35.146 1.00 42.75 88 GLY A C 1
ATOM 729 O O . GLY A 1 88 ? 12.561 40.071 34.309 1.00 42.75 88 GLY A O 1
ATOM 730 N N . VAL A 1 89 ? 11.606 41.879 35.264 1.00 43.03 89 VAL A N 1
ATOM 731 C CA . VAL A 1 89 ? 12.523 43.028 35.036 1.00 43.03 89 VAL A CA 1
ATOM 732 C C . VAL A 1 89 ? 13.588 43.058 33.905 1.00 43.03 89 VAL A C 1
ATOM 734 O O . VAL A 1 89 ? 14.566 42.328 33.910 1.00 43.03 89 VAL A O 1
ATOM 737 N N . ALA A 1 90 ? 13.452 44.120 33.090 1.00 45.28 90 ALA A N 1
ATOM 738 C CA . ALA A 1 90 ? 14.479 45.063 32.599 1.00 45.28 90 ALA A CA 1
ATOM 739 C C . ALA A 1 90 ? 15.637 44.582 31.691 1.00 45.28 90 ALA A C 1
ATOM 741 O O . ALA A 1 90 ? 16.529 43.871 32.125 1.00 45.28 90 ALA A O 1
ATOM 742 N N . ALA A 1 91 ? 15.748 45.159 30.484 1.00 49.44 91 ALA A N 1
ATOM 743 C CA . ALA A 1 91 ? 16.659 46.284 30.194 1.00 49.44 91 ALA A CA 1
ATOM 744 C C . ALA A 1 91 ? 16.755 46.582 28.681 1.00 49.44 91 ALA A C 1
ATOM 746 O O . ALA A 1 91 ? 16.511 45.738 27.827 1.00 49.44 91 ALA A O 1
ATOM 747 N N . GLN A 1 92 ? 17.067 47.844 28.398 1.00 45.22 92 GLN A N 1
ATOM 748 C CA . GLN A 1 92 ? 17.073 48.543 27.116 1.00 45.22 92 GLN A CA 1
ATOM 749 C C . GLN A 1 92 ? 18.202 48.132 26.153 1.00 45.22 92 GLN A C 1
ATOM 751 O O . GLN 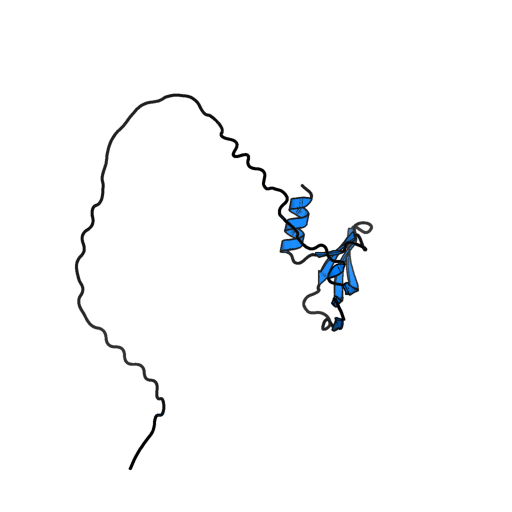A 1 92 ? 19.269 47.709 26.584 1.00 45.22 92 GLN A O 1
ATOM 756 N N . ALA A 1 93 ? 17.980 48.496 24.883 1.00 38.50 93 ALA A N 1
ATOM 757 C CA . ALA A 1 93 ? 18.892 49.236 23.995 1.00 38.50 93 ALA A CA 1
ATOM 758 C C . ALA A 1 93 ? 19.276 48.514 22.692 1.00 38.50 93 ALA A C 1
ATOM 760 O O . ALA A 1 93 ? 19.880 47.450 22.705 1.00 38.50 93 ALA A O 1
ATOM 761 N N . GLY A 1 94 ? 19.042 49.200 21.566 1.00 40.62 94 GLY A N 1
ATOM 762 C CA . GLY A 1 94 ? 20.017 49.192 20.476 1.00 40.62 94 GLY A CA 1
ATOM 763 C C . GLY A 1 94 ? 19.518 48.840 19.075 1.00 40.62 94 GLY A C 1
ATOM 764 O O . GLY A 1 94 ? 19.585 47.695 18.664 1.00 40.62 94 GLY A O 1
ATOM 765 N N . GLN A 1 95 ? 19.216 49.900 18.321 1.00 46.19 95 GLN A N 1
ATOM 766 C CA . GLN A 1 95 ? 19.616 50.108 16.919 1.00 46.19 95 GLN A CA 1
ATOM 767 C C . GLN A 1 95 ? 18.776 49.497 15.779 1.00 46.19 95 GLN A C 1
ATOM 769 O O . GLN A 1 95 ? 18.835 48.319 15.441 1.00 46.19 95 GLN A O 1
ATOM 774 N N . GLN A 1 96 ? 18.080 50.419 15.104 1.00 49.09 96 GLN A N 1
ATOM 775 C CA . GLN A 1 96 ? 17.703 50.364 13.691 1.00 49.09 96 GLN A CA 1
ATOM 776 C C . GLN A 1 96 ? 18.949 50.263 12.796 1.00 49.09 96 GLN A C 1
ATOM 778 O O . GLN A 1 96 ? 19.968 50.884 13.103 1.00 49.09 96 GLN A O 1
ATOM 783 N N . PRO A 1 97 ? 18.813 49.662 11.607 1.00 51.00 97 PRO A N 1
ATOM 784 C CA . PRO A 1 97 ? 19.471 50.226 10.431 1.00 51.00 97 PRO A CA 1
ATOM 785 C C . PRO A 1 97 ? 18.436 50.711 9.408 1.00 51.00 97 PRO A C 1
ATOM 787 O O . PRO A 1 97 ? 17.653 49.932 8.866 1.00 51.00 97 PRO A O 1
ATOM 790 N N . GLN A 1 98 ? 18.455 52.019 9.142 1.00 40.62 98 GLN A N 1
ATOM 791 C CA . GLN A 1 98 ? 17.937 52.612 7.906 1.00 40.62 98 GLN A CA 1
ATOM 792 C C . GLN A 1 98 ? 18.947 52.397 6.752 1.00 40.62 98 GLN A C 1
ATOM 794 O O . GLN A 1 98 ? 20.121 52.125 7.008 1.00 40.62 98 GLN A O 1
ATOM 799 N N . PRO A 1 99 ? 18.502 52.495 5.487 1.00 52.97 99 PRO A N 1
ATOM 800 C CA . PRO A 1 99 ? 19.211 52.008 4.306 1.00 52.97 99 PRO A CA 1
ATOM 801 C C . PRO A 1 99 ? 20.146 53.066 3.708 1.00 52.97 99 PRO A C 1
ATOM 803 O O . PRO A 1 99 ? 19.893 54.262 3.848 1.00 52.97 99 PRO A O 1
ATOM 806 N N . GLN A 1 100 ? 21.142 52.650 2.916 1.00 44.16 100 GLN A N 1
ATOM 807 C CA . GLN A 1 100 ? 21.641 53.519 1.846 1.00 44.16 100 GLN A CA 1
ATOM 808 C C . GLN A 1 100 ? 22.259 52.747 0.663 1.00 44.16 100 GLN A C 1
ATOM 810 O O . GLN A 1 100 ? 22.952 51.753 0.881 1.00 44.16 100 GLN A O 1
ATOM 815 N N . PRO A 1 101 ? 21.992 53.185 -0.586 1.00 57.69 101 PRO A N 1
ATOM 816 C CA . PRO A 1 101 ? 22.477 52.570 -1.817 1.00 57.69 101 PRO A CA 1
ATOM 817 C C . PRO A 1 101 ? 23.769 53.239 -2.307 1.00 57.69 101 PRO A C 1
ATOM 819 O O . PRO A 1 101 ? 23.972 54.426 -2.065 1.00 57.69 101 PRO A O 1
ATOM 822 N N . THR A 1 102 ? 24.572 52.534 -3.107 1.00 57.81 102 THR A N 1
ATOM 823 C CA . THR A 1 102 ? 25.501 53.173 -4.055 1.00 57.81 102 THR A CA 1
ATOM 824 C C . THR A 1 102 ? 25.708 52.339 -5.332 1.00 57.81 102 THR A C 1
ATOM 826 O O . THR A 1 102 ? 25.480 51.128 -5.319 1.00 57.81 102 THR A O 1
ATOM 829 N N . PRO A 1 103 ? 26.059 52.998 -6.459 1.00 53.06 103 PRO A N 1
ATOM 830 C CA . PRO A 1 103 ? 25.882 52.506 -7.828 1.00 53.06 103 PRO A CA 1
ATOM 831 C C . PRO A 1 103 ? 27.154 51.898 -8.467 1.00 53.06 103 PRO A C 1
ATOM 833 O O . PRO A 1 103 ? 28.265 52.094 -7.985 1.00 53.06 103 PRO A O 1
ATOM 836 N N . ALA A 1 104 ? 26.948 51.165 -9.573 1.00 52.62 104 ALA A N 1
ATOM 837 C CA . ALA A 1 104 ? 27.927 50.426 -10.397 1.00 52.62 104 ALA A CA 1
ATOM 838 C C . ALA A 1 104 ? 29.066 51.286 -11.000 1.00 52.62 104 ALA A C 1
ATOM 840 O O . ALA A 1 104 ? 28.917 52.508 -11.072 1.00 52.62 104 ALA A O 1
ATOM 841 N N . PRO A 1 105 ? 30.161 50.677 -11.524 1.00 57.41 105 PRO A N 1
ATOM 842 C CA . PRO A 1 105 ? 30.248 50.501 -12.989 1.00 57.41 105 PRO A CA 1
ATOM 843 C C . PRO A 1 105 ? 31.089 49.306 -13.538 1.00 57.41 105 PRO A C 1
ATOM 845 O O . PRO A 1 105 ? 32.170 48.996 -13.057 1.00 57.41 105 PRO A O 1
ATOM 848 N N . MET A 1 106 ? 30.609 48.771 -14.674 1.00 50.78 106 MET A N 1
ATOM 849 C CA . MET A 1 106 ? 31.343 48.466 -15.928 1.00 50.78 106 MET A CA 1
ATOM 850 C C . MET A 1 106 ? 32.201 47.186 -16.129 1.00 50.78 106 MET A C 1
ATOM 852 O O . MET A 1 106 ? 33.277 47.016 -15.573 1.00 50.78 106 MET A O 1
ATOM 856 N N . VAL A 1 107 ? 31.766 46.451 -17.171 1.00 45.94 107 VAL A N 1
ATOM 857 C CA . VAL A 1 107 ? 32.537 45.860 -18.294 1.00 45.94 107 VAL A CA 1
ATOM 858 C C . VAL A 1 107 ? 33.191 44.487 -18.104 1.00 45.94 107 VAL A C 1
ATOM 860 O O . VAL A 1 107 ? 34.101 44.282 -17.314 1.00 45.94 107 VAL A O 1
ATOM 863 N N . GLY A 1 108 ? 32.782 43.559 -18.976 1.00 47.56 108 GLY A N 1
ATOM 864 C CA . GLY A 1 108 ? 33.451 42.277 -19.178 1.00 47.56 108 GLY A CA 1
ATOM 865 C C . GLY A 1 108 ? 32.770 41.424 -20.242 1.00 47.56 108 GLY A C 1
ATOM 866 O O . GLY A 1 108 ? 32.198 40.385 -19.930 1.00 47.56 108 GLY A O 1
ATOM 867 N N . SER A 1 109 ? 32.804 41.883 -21.495 1.00 50.16 109 SER A N 1
ATOM 868 C CA . SER A 1 109 ? 32.376 41.141 -22.684 1.00 50.16 109 SER A CA 1
ATOM 869 C C . SER A 1 109 ? 32.929 39.717 -22.706 1.00 50.16 109 SER A C 1
ATOM 871 O O . SER A 1 109 ? 34.146 39.530 -22.717 1.00 50.16 109 SER A O 1
ATOM 873 N N . ARG A 1 110 ? 32.055 38.712 -22.829 1.00 53.25 110 ARG A N 1
ATOM 874 C CA . ARG A 1 110 ? 32.432 37.400 -23.368 1.00 53.25 110 ARG A CA 1
ATOM 875 C C . ARG A 1 110 ? 31.408 36.943 -24.398 1.00 53.25 110 ARG A C 1
ATOM 877 O O . ARG A 1 110 ? 30.247 36.689 -24.104 1.00 53.25 110 ARG A O 1
ATOM 884 N N . VAL A 1 111 ? 31.917 36.902 -25.619 1.00 45.41 111 VAL A N 1
ATOM 885 C CA . VAL A 1 111 ? 31.351 36.358 -26.847 1.00 45.41 111 VAL A CA 1
ATOM 886 C C . VAL A 1 111 ? 31.055 34.868 -26.674 1.00 45.41 111 VAL A C 1
ATOM 888 O O . VAL A 1 111 ? 31.925 34.130 -26.216 1.00 45.41 111 VAL A O 1
ATOM 891 N N . ALA A 1 112 ? 29.880 34.418 -27.111 1.00 41.22 112 ALA A N 1
ATOM 892 C CA . ALA A 1 112 ? 29.671 33.056 -27.592 1.00 41.22 112 ALA A CA 1
ATOM 893 C C . ALA A 1 112 ? 28.474 33.024 -28.551 1.00 41.22 112 ALA A C 1
ATOM 895 O O . ALA A 1 112 ? 27.429 33.614 -28.297 1.00 41.22 112 ALA A O 1
ATOM 896 N N . ALA A 1 113 ? 28.704 32.374 -29.684 1.00 43.88 113 ALA A N 1
ATOM 897 C CA . ALA A 1 113 ? 27.881 32.336 -30.876 1.00 43.88 113 ALA A CA 1
ATOM 898 C C . ALA A 1 113 ? 26.581 31.539 -30.712 1.00 43.88 113 ALA A C 1
ATOM 900 O O . ALA A 1 113 ? 26.557 30.563 -29.969 1.00 43.88 113 ALA A O 1
ATOM 901 N N . PHE A 1 114 ? 25.574 31.851 -31.534 1.00 51.53 114 PHE A N 1
ATOM 902 C CA . PHE A 1 114 ? 24.775 30.812 -32.181 1.00 51.53 114 PHE A CA 1
ATOM 903 C C . PHE A 1 114 ? 24.076 31.340 -33.444 1.00 51.53 114 PHE A C 1
ATOM 905 O O . PHE A 1 114 ? 23.503 32.425 -33.468 1.00 51.53 114 PHE A O 1
ATOM 912 N N . GLN A 1 115 ? 24.188 30.541 -34.497 1.00 47.06 115 GLN A N 1
ATOM 913 C CA . GLN A 1 115 ? 23.718 30.717 -35.865 1.00 47.06 115 GLN A CA 1
ATOM 914 C C . GLN A 1 115 ? 22.241 30.308 -35.985 1.00 47.06 115 GLN A C 1
ATOM 916 O O . GLN A 1 115 ? 21.856 29.269 -35.460 1.00 47.06 115 GLN A O 1
ATOM 921 N N . GLY A 1 116 ? 21.420 31.068 -36.716 1.00 42.06 116 GLY A N 1
ATOM 922 C CA . GLY A 1 116 ? 20.035 30.677 -37.003 1.00 42.06 116 GLY A CA 1
ATOM 923 C C . GLY A 1 116 ? 19.399 31.483 -38.137 1.00 42.06 116 GLY A C 1
ATOM 924 O O . GLY A 1 116 ? 19.315 32.701 -38.054 1.00 42.06 116 GLY A O 1
ATOM 925 N N . MET A 1 117 ? 18.998 30.766 -39.190 1.00 52.38 117 MET A N 1
ATOM 926 C CA . MET A 1 117 ? 18.381 31.190 -40.456 1.00 52.38 117 MET A CA 1
ATOM 927 C C . MET A 1 117 ? 17.299 32.285 -40.387 1.00 52.38 117 MET A C 1
ATOM 929 O O . MET A 1 117 ? 16.420 32.240 -39.532 1.00 52.38 117 MET A O 1
ATOM 933 N N . GLY A 1 118 ? 17.237 33.117 -41.438 1.00 43.03 118 GLY A N 1
ATOM 934 C CA . GLY A 1 118 ? 16.038 33.897 -41.765 1.00 43.03 118 GLY A CA 1
ATOM 935 C C . GLY A 1 118 ? 16.144 34.786 -43.013 1.00 43.03 118 GLY A C 1
ATOM 936 O O . GLY A 1 118 ? 16.591 35.915 -42.914 1.00 43.03 118 GLY A O 1
ATOM 937 N N . LEU A 1 119 ? 15.680 34.244 -44.147 1.00 48.84 119 LEU A N 1
ATOM 938 C CA . LEU A 1 119 ? 14.807 34.854 -45.171 1.00 48.84 119 LEU A CA 1
ATOM 939 C C . LEU A 1 119 ? 15.168 36.189 -45.883 1.00 48.84 119 LEU A C 1
ATOM 941 O O . LEU A 1 119 ? 15.213 37.252 -45.282 1.00 48.84 119 LEU A O 1
ATOM 945 N N . ALA A 1 120 ? 15.117 36.089 -47.222 1.00 39.88 120 ALA A N 1
ATOM 946 C CA . ALA A 1 120 ? 14.345 36.931 -48.154 1.00 39.88 120 ALA A CA 1
ATOM 947 C C . ALA A 1 120 ? 15.040 38.014 -49.015 1.00 39.88 120 ALA A C 1
ATOM 949 O O . ALA A 1 120 ? 15.594 38.989 -48.526 1.00 39.88 120 ALA A O 1
ATOM 950 N N . ALA A 1 121 ? 14.749 37.855 -50.315 1.00 40.56 121 ALA A N 1
ATOM 951 C CA . ALA A 1 121 ? 14.306 38.858 -51.288 1.00 40.56 121 ALA A CA 1
ATOM 952 C C . ALA A 1 121 ? 15.321 39.465 -52.279 1.00 40.56 121 ALA A C 1
ATOM 954 O O . ALA A 1 121 ? 16.339 40.027 -51.890 1.00 40.56 121 ALA A O 1
ATOM 955 N N . MET A 1 122 ? 14.850 39.392 -53.538 1.00 47.81 122 MET A N 1
ATOM 956 C CA . MET A 1 122 ? 15.142 40.090 -54.806 1.00 47.81 122 MET A CA 1
ATOM 957 C C . MET A 1 122 ? 16.482 39.867 -55.508 1.00 47.81 122 MET A C 1
ATOM 959 O O . MET A 1 122 ? 17.505 40.446 -55.096 1.00 47.81 122 MET A O 1
#

Radius of gyration: 31.51 Å; chains: 1; bounding box: 46×69×91 Å

Secondary structure (DSSP, 8-state):
-HHHHHHHHHHTT-EEETTTTEEEEEPTTSSPPEEETTEEEEEEEEEETTTTEEEEEEEEEEGGGBPP----S-------------------------------------------------